Protein AF-A0A3D6BRX4-F1 (afdb_monomer)

InterPro domains:
  IPR013766 Thioredoxin domain [PF00085] (51-103)
  IPR036249 Thioredoxin-like superfamily [SSF52833] (21-105)

Nearest PDB structures (foldseek):
  2oe3-assembly1_A  TM=8.383E-01  e=3.505E-02  Saccharomyces cerev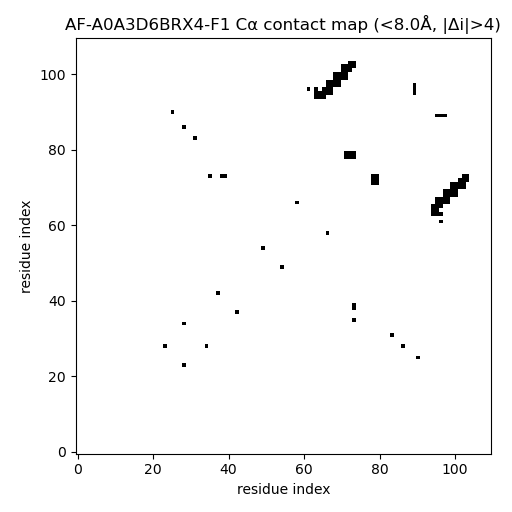isiae
  6lyw-assembly2_B  TM=7.611E-01  e=1.907E-02  Arabidopsis thaliana
  1vco-assembly1_A  TM=4.788E-01  e=9.628E+00  Thermus thermophilus
  4ze9-assembly1_A  TM=3.735E-01  e=6.415E+00  Agrobacterium fabrum str. C58
  5l3q-assembly2_D  TM=1.827E-01  e=9.628E+00  Homo sapiens

Foldseek 3Di:
DVVVVVVVVVVPPPPPDPPDPPPDDLVNCPDLVVVLVCLVPVPPDPPDDDDPVNVVVVVVPDPAPEEAEAEAESPDPVRSVCVVVVSVVCVVDVRYDYDYHYDDDPPVPD

pLDDT: mean 74.02, std 17.9, range [39.97, 94.75]

Sequence (110 aa):
MKKLCAILFLLLSTISSINGQNKYKLKDIISYNKLVYDMEHNSSSEIYSLTENDIFNLIKNSNKDYHLIYSFATWCRPCREFFPEVLQLIKMRKNVELYIILIEKDNSKQ

Secondary structure (DSSP, 8-state):
--SHHHHHHSSSTT-----------TTGGG-HHHHHHHHHH----------HHHHHHHHHT---SEEEEEEE-TT-HHHHHHHHHHHHHHHH-TTEEEEEEE----GGG-

Radius of gyration: 18.89 Å; Cα contacts (8 Å, |Δi|>4): 58; chains: 1; bounding box: 42×52×44 Å

Organism: NCBI:txid1137281

Structure (mmCIF, N/CA/C/O backbone):
data_AF-A0A3D6BRX4-F1
#
_entry.id   AF-A0A3D6BRX4-F1
#
loop_
_atom_site.group_PDB
_atom_site.id
_atom_site.type_symbol
_atom_site.label_atom_id
_atom_site.label_alt_id
_atom_site.label_comp_id
_atom_site.label_asym_id
_atom_site.label_entity_id
_atom_site.label_seq_id
_atom_site.pdbx_PDB_ins_code
_atom_site.Cartn_x
_atom_site.Cartn_y
_atom_site.Cartn_z
_atom_site.occupancy
_atom_site.B_iso_or_equiv
_atom_site.auth_seq_id
_atom_site.auth_comp_id
_atom_site.auth_asym_id
_atom_site.auth_atom_id
_atom_site.pdbx_PDB_model_num
ATOM 1 N N . MET A 1 1 ? -3.617 44.519 28.332 1.00 54.66 1 MET A N 1
ATOM 2 C CA . MET A 1 1 ? -2.839 44.184 27.114 1.00 54.66 1 MET A CA 1
ATOM 3 C C . MET A 1 1 ? -1.835 43.029 27.273 1.00 54.66 1 MET A C 1
ATOM 5 O O . MET A 1 1 ? -1.154 42.725 26.312 1.00 54.66 1 MET A O 1
ATOM 9 N N . LYS A 1 2 ? -1.742 42.334 28.424 1.00 49.66 2 LYS A N 1
ATOM 10 C CA . LYS A 1 2 ? -0.811 41.190 28.598 1.00 49.66 2 LYS A CA 1
ATOM 11 C C . LYS A 1 2 ? -1.463 39.801 28.469 1.00 49.66 2 LYS A C 1
ATOM 13 O O . LYS A 1 2 ? -0.760 38.816 28.312 1.00 49.66 2 LYS A O 1
ATOM 18 N N . LYS A 1 3 ? -2.802 39.719 28.487 1.00 51.16 3 LYS A N 1
ATOM 19 C CA . LYS A 1 3 ? -3.552 38.453 28.353 1.00 51.16 3 LYS A CA 1
ATOM 20 C C . LYS A 1 3 ? -3.894 38.076 26.901 1.00 51.16 3 LYS A C 1
ATOM 22 O O . LYS A 1 3 ? -4.193 36.921 26.642 1.00 51.16 3 LYS A O 1
ATOM 27 N N . LEU A 1 4 ? -3.805 39.024 25.961 1.00 49.44 4 LEU A N 1
ATOM 28 C CA . LEU A 1 4 ? -4.129 38.793 24.546 1.00 49.44 4 LEU A CA 1
ATOM 29 C C . LEU A 1 4 ? -2.983 38.089 23.791 1.00 49.44 4 LEU A C 1
ATOM 31 O O . LEU A 1 4 ? -3.237 37.267 22.921 1.00 49.44 4 LEU A O 1
ATOM 35 N N . CYS A 1 5 ? -1.726 38.327 24.187 1.00 53.84 5 CYS A N 1
ATOM 36 C CA . CYS A 1 5 ? -0.559 37.677 23.575 1.00 53.84 5 CYS A CA 1
ATOM 37 C C . CYS A 1 5 ? -0.399 36.202 23.982 1.00 53.84 5 CYS A C 1
ATOM 39 O O . CYS A 1 5 ? 0.116 35.410 23.201 1.00 53.84 5 CYS A O 1
ATOM 41 N N . ALA A 1 6 ? -0.874 35.812 25.171 1.00 52.56 6 ALA A N 1
ATOM 42 C CA . ALA A 1 6 ? -0.791 34.426 25.641 1.00 52.56 6 ALA A CA 1
ATOM 43 C C . ALA A 1 6 ? -1.746 33.484 24.883 1.00 52.56 6 ALA A C 1
ATOM 45 O O . ALA A 1 6 ? -1.451 32.305 24.721 1.00 52.56 6 ALA A O 1
ATOM 46 N N . ILE A 1 7 ? -2.863 34.013 24.374 1.00 54.88 7 ILE A N 1
ATOM 47 C CA . ILE A 1 7 ? -3.834 33.248 23.579 1.00 54.88 7 ILE A CA 1
ATOM 48 C C . ILE A 1 7 ? -3.332 33.065 22.137 1.00 54.88 7 ILE A C 1
ATOM 50 O O . ILE A 1 7 ? -3.568 32.024 21.533 1.00 54.88 7 ILE A O 1
ATOM 54 N N . LEU A 1 8 ? -2.563 34.025 21.610 1.00 52.84 8 LEU A N 1
ATOM 55 C CA . LEU A 1 8 ? -1.993 33.939 20.262 1.00 52.84 8 LEU A CA 1
ATOM 56 C C . LEU A 1 8 ? -0.878 32.880 20.156 1.00 52.84 8 LEU A C 1
ATOM 58 O O . LEU A 1 8 ? -0.717 32.263 19.110 1.00 52.84 8 LEU A O 1
ATOM 62 N N . PHE A 1 9 ? -0.154 32.615 21.249 1.00 52.69 9 PHE A N 1
ATOM 63 C CA . PHE A 1 9 ? 0.906 31.598 21.287 1.00 52.69 9 PHE A CA 1
ATOM 64 C C . PHE A 1 9 ? 0.376 30.155 21.392 1.00 52.69 9 PHE A C 1
ATOM 66 O O . PHE A 1 9 ? 1.056 29.224 20.973 1.00 52.69 9 PHE A O 1
ATOM 73 N N . LEU A 1 10 ? -0.847 29.960 21.900 1.00 53.00 10 LEU A N 1
ATOM 74 C CA . LEU A 1 10 ? -1.480 28.637 22.022 1.00 53.00 10 LEU A CA 1
ATOM 75 C C . LEU A 1 10 ? -2.101 28.124 20.712 1.00 53.00 10 LEU A C 1
ATOM 77 O O . LEU A 1 10 ? -2.413 26.942 20.614 1.00 53.00 10 LEU A O 1
ATOM 81 N N . LEU A 1 11 ? -2.267 28.984 19.702 1.00 54.31 11 LEU A N 1
ATOM 82 C CA . LEU A 1 11 ? -2.853 28.603 18.411 1.00 54.31 11 LEU A CA 1
ATOM 83 C C . LEU A 1 11 ? -1.820 28.132 17.374 1.00 54.31 11 LEU A C 1
ATOM 85 O O . LEU A 1 11 ? -2.213 27.540 16.374 1.00 54.31 11 LEU A O 1
ATOM 89 N N . LEU A 1 12 ? -0.516 28.341 17.600 1.00 53.44 12 LEU A N 1
ATOM 90 C CA . LEU A 1 12 ? 0.533 27.963 16.638 1.00 53.44 12 LEU A CA 1
ATOM 91 C C . LEU A 1 12 ? 1.164 26.577 16.865 1.00 53.44 12 LEU A C 1
ATOM 93 O O . LEU A 1 12 ? 1.960 26.144 16.038 1.00 53.44 12 LEU A O 1
ATOM 97 N N . SER A 1 13 ? 0.816 25.845 17.927 1.00 51.00 13 SER A N 1
ATOM 98 C CA . SER A 1 13 ? 1.443 2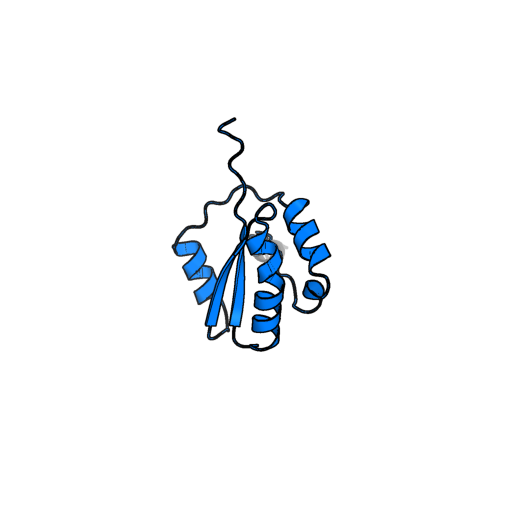4.545 18.234 1.00 51.00 13 SER A CA 1
ATOM 99 C C . SER A 1 13 ? 0.758 23.320 17.612 1.00 51.00 13 SER A C 1
ATOM 101 O O . SER A 1 13 ? 1.176 22.199 17.885 1.00 51.00 13 SER A O 1
ATOM 103 N N . THR A 1 14 ? -0.267 23.489 16.767 1.00 52.75 14 THR A N 1
ATOM 104 C CA . THR A 1 14 ? -0.990 22.351 16.154 1.00 52.75 14 THR A CA 1
ATOM 105 C C . THR A 1 14 ? -0.683 22.106 14.677 1.00 52.75 14 THR A C 1
ATOM 107 O O . THR A 1 14 ? -1.275 21.213 14.081 1.00 52.75 14 THR A O 1
ATOM 110 N N . ILE A 1 15 ? 0.276 22.817 14.077 1.00 60.47 15 ILE A N 1
ATOM 111 C CA . ILE A 1 15 ? 0.696 22.554 12.690 1.00 60.47 15 ILE A CA 1
ATOM 112 C C . ILE A 1 15 ? 2.112 21.979 12.681 1.00 60.47 15 ILE A C 1
ATOM 114 O O . ILE A 1 15 ? 3.038 22.540 12.109 1.00 60.47 15 ILE A O 1
ATOM 118 N N . SER A 1 16 ? 2.268 20.828 13.325 1.00 55.03 16 SER A N 1
ATOM 119 C CA . SER A 1 16 ? 3.417 19.951 13.114 1.00 55.03 16 SER A CA 1
ATOM 120 C C . SER A 1 16 ? 2.876 18.566 12.813 1.00 55.03 16 SER A C 1
ATOM 122 O O . SER A 1 16 ? 2.540 17.830 13.731 1.00 55.03 16 SER A O 1
ATOM 124 N N . SER A 1 17 ? 2.693 18.303 11.516 1.00 51.50 17 SER A N 1
ATOM 125 C CA . SER A 1 17 ? 2.820 17.010 10.828 1.00 51.50 17 SER A CA 1
ATOM 126 C C . SER A 1 17 ? 2.068 17.087 9.500 1.00 51.50 17 SER A C 1
ATOM 128 O O . SER A 1 17 ? 0.935 16.630 9.373 1.00 51.50 17 SER A O 1
ATOM 130 N N . ILE A 1 18 ? 2.720 17.643 8.481 1.00 56.31 18 ILE A N 1
ATOM 131 C CA . ILE A 1 18 ? 2.463 17.215 7.105 1.00 56.31 18 ILE A CA 1
ATOM 132 C C . ILE A 1 18 ? 3.684 16.391 6.708 1.00 56.31 18 ILE A C 1
ATOM 134 O O . ILE A 1 18 ? 4.549 16.858 5.978 1.00 56.31 18 ILE A O 1
ATOM 138 N N . ASN A 1 19 ? 3.768 15.161 7.217 1.00 51.59 19 ASN A N 1
ATOM 139 C CA . ASN A 1 19 ? 4.483 14.136 6.466 1.00 51.59 19 ASN A CA 1
ATOM 140 C C . ASN A 1 19 ? 3.511 13.718 5.373 1.00 51.59 19 ASN A C 1
ATOM 142 O O . ASN A 1 19 ? 2.541 12.999 5.619 1.00 51.59 19 ASN A O 1
ATOM 146 N N . GLY A 1 20 ? 3.701 14.310 4.196 1.00 42.31 20 GLY A N 1
ATOM 147 C CA . GLY A 1 20 ? 2.867 14.084 3.030 1.00 42.31 20 GLY A CA 1
ATOM 148 C C . GLY A 1 20 ? 3.012 12.649 2.545 1.00 42.31 20 GLY A C 1
ATOM 149 O O . GLY A 1 20 ? 3.790 12.376 1.643 1.00 42.31 20 GLY A O 1
ATOM 150 N N . GLN A 1 21 ? 2.224 11.732 3.099 1.00 47.34 21 GLN A N 1
ATOM 151 C CA . GLN A 1 21 ? 1.750 10.621 2.291 1.00 47.34 21 GLN A CA 1
ATOM 152 C C . GLN A 1 21 ? 0.641 11.175 1.402 1.00 47.34 21 GLN A C 1
ATOM 154 O O . GLN A 1 21 ? -0.378 11.674 1.890 1.00 47.34 21 GLN A O 1
ATOM 159 N N . ASN A 1 22 ? 0.848 11.124 0.088 1.00 51.97 22 ASN A N 1
ATOM 160 C CA . ASN A 1 22 ? -0.184 11.490 -0.870 1.00 51.97 22 ASN A CA 1
ATOM 161 C C . ASN A 1 22 ? -1.362 10.516 -0.708 1.00 51.97 22 ASN A C 1
ATOM 163 O O . ASN A 1 22 ? -1.316 9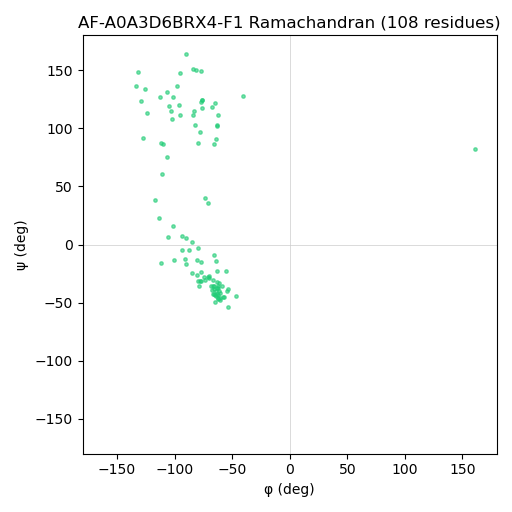.370 -1.151 1.00 51.97 22 ASN A O 1
ATOM 167 N N . LYS A 1 23 ? -2.431 10.956 -0.036 1.00 44.84 23 LYS A N 1
ATOM 168 C CA . LYS A 1 23 ? -3.669 10.181 0.097 1.00 44.84 23 LYS A CA 1
ATOM 169 C C . LYS A 1 23 ? -4.481 10.326 -1.187 1.00 44.84 23 LYS A C 1
ATOM 171 O O . LYS A 1 23 ? -5.331 11.209 -1.294 1.00 44.84 23 LYS A O 1
ATOM 176 N N . TYR A 1 24 ? -4.215 9.470 -2.168 1.00 54.00 24 TYR A N 1
ATOM 177 C CA . TYR A 1 24 ? -4.975 9.449 -3.418 1.00 54.00 24 TYR A CA 1
ATOM 178 C C . TYR A 1 24 ? -6.429 9.047 -3.139 1.00 54.00 24 TYR A C 1
ATOM 180 O O . TYR A 1 24 ? -6.702 7.974 -2.592 1.00 54.00 24 TYR A O 1
ATOM 188 N N . LYS A 1 25 ? -7.396 9.901 -3.498 1.00 46.62 25 LYS A N 1
ATOM 189 C CA . LYS A 1 25 ? -8.813 9.528 -3.415 1.00 46.62 25 LYS A CA 1
ATOM 190 C C . LYS A 1 25 ? -9.142 8.612 -4.589 1.00 46.62 25 LYS A C 1
ATOM 192 O O . LYS A 1 25 ? -8.614 8.754 -5.681 1.00 46.62 25 LYS A O 1
ATOM 197 N N . LEU A 1 26 ? -10.095 7.703 -4.399 1.00 48.12 26 LEU A N 1
ATOM 198 C CA . LEU A 1 26 ? -10.500 6.712 -5.408 1.00 48.12 26 LEU A CA 1
ATOM 199 C C . LEU A 1 26 ? -10.916 7.308 -6.774 1.00 48.12 26 LEU A C 1
ATOM 201 O O . LEU A 1 26 ? -10.871 6.614 -7.786 1.00 48.12 26 LEU A O 1
ATOM 205 N N . LYS A 1 27 ? -11.324 8.585 -6.805 1.00 45.09 27 LYS A N 1
ATOM 206 C CA . LYS A 1 27 ? -11.602 9.338 -8.041 1.00 45.09 27 LYS A CA 1
ATOM 207 C C . LYS A 1 27 ? -10.329 9.668 -8.838 1.00 45.09 27 LYS A C 1
ATOM 209 O O . LYS A 1 27 ? -10.403 9.748 -10.057 1.00 45.09 27 LYS A O 1
ATOM 214 N N . ASP A 1 28 ? -9.180 9.779 -8.179 1.00 51.81 28 ASP A N 1
ATOM 215 C CA . ASP A 1 28 ? -7.874 10.039 -8.798 1.00 51.81 28 ASP A CA 1
ATOM 216 C C . ASP A 1 28 ? -7.260 8.753 -9.394 1.00 51.81 28 ASP A C 1
ATOM 218 O O . ASP A 1 28 ? -6.557 8.802 -10.399 1.00 51.81 28 ASP A O 1
ATOM 222 N N . ILE A 1 29 ? -7.628 7.580 -8.852 1.00 53.44 29 ILE A N 1
ATOM 223 C CA . ILE A 1 29 ? -7.237 6.227 -9.315 1.00 53.44 29 ILE A CA 1
ATOM 224 C C . ILE A 1 29 ? -7.806 5.890 -10.714 1.00 53.44 29 ILE A C 1
ATOM 226 O O . ILE A 1 29 ? -7.455 4.877 -11.318 1.00 53.44 29 ILE A O 1
ATOM 230 N N . ILE A 1 30 ? -8.696 6.720 -11.271 1.00 58.28 30 ILE A N 1
ATOM 231 C CA . ILE A 1 30 ? -9.293 6.479 -12.596 1.00 58.28 30 ILE A CA 1
ATOM 232 C C . ILE A 1 30 ? -8.227 6.499 -13.712 1.00 58.28 30 ILE A C 1
ATOM 234 O O . ILE A 1 30 ? -8.415 5.833 -14.726 1.00 58.28 30 ILE A O 1
ATOM 238 N N . SER A 1 31 ? -7.073 7.146 -13.504 1.00 72.94 31 SER A N 1
ATOM 239 C CA . SER A 1 31 ? -5.933 7.061 -14.425 1.00 72.94 31 SER A CA 1
ATOM 240 C C . SER A 1 31 ? -4.781 6.269 -13.802 1.00 72.94 31 SER A C 1
ATOM 242 O O . SER A 1 31 ? -3.873 6.840 -13.202 1.00 72.94 31 SER A O 1
ATOM 244 N N . TYR A 1 32 ? -4.814 4.940 -13.959 1.00 81.38 32 TYR A N 1
ATOM 245 C CA . TYR A 1 32 ? -3.715 4.035 -13.582 1.00 81.38 32 TYR A CA 1
ATOM 246 C C . TYR A 1 32 ? -2.355 4.551 -14.085 1.00 81.38 32 TYR A C 1
ATOM 248 O O . TYR A 1 32 ? -1.402 4.623 -13.317 1.00 81.38 32 TYR A O 1
ATOM 256 N N . ASN A 1 33 ? -2.297 5.008 -15.340 1.00 83.94 33 ASN A N 1
ATOM 257 C CA . ASN A 1 33 ? -1.078 5.553 -15.939 1.00 83.94 33 ASN A CA 1
ATOM 258 C C . ASN A 1 33 ? -0.576 6.809 -15.217 1.00 83.94 33 ASN A C 1
ATOM 260 O O . ASN A 1 33 ? 0.628 6.960 -15.051 1.00 83.94 33 ASN A O 1
ATOM 264 N N . LYS A 1 34 ? -1.476 7.690 -14.757 1.00 83.44 34 LYS A N 1
ATOM 265 C CA . LYS A 1 34 ? -1.089 8.865 -13.968 1.00 83.44 34 LYS A CA 1
ATOM 266 C C . LYS A 1 34 ? -0.515 8.453 -12.616 1.00 83.44 34 LYS A C 1
ATOM 268 O O . LYS A 1 34 ? 0.494 9.000 -12.205 1.00 83.44 34 LYS A O 1
ATOM 273 N N . LEU A 1 35 ? -1.126 7.472 -11.951 1.00 81.56 35 LEU A N 1
ATOM 274 C CA . LEU A 1 35 ? -0.626 6.980 -10.669 1.00 81.56 35 LEU A CA 1
ATOM 275 C C . LEU A 1 35 ? 0.774 6.365 -10.817 1.00 81.56 35 LEU A C 1
ATOM 277 O O . LEU A 1 35 ? 1.652 6.662 -10.018 1.00 81.56 35 LEU A O 1
ATOM 281 N N . VAL A 1 36 ? 1.004 5.566 -11.865 1.00 83.88 36 VAL A N 1
ATOM 282 C CA . VAL A 1 36 ? 2.341 5.031 -12.182 1.00 83.88 36 VAL A CA 1
ATOM 283 C C . VAL A 1 36 ? 3.329 6.152 -12.497 1.00 83.88 36 VAL A C 1
ATOM 285 O O . VAL A 1 36 ? 4.412 6.169 -11.924 1.00 83.88 36 VAL A O 1
ATOM 288 N N . TYR A 1 37 ? 2.936 7.118 -13.327 1.00 84.50 37 TYR A N 1
ATOM 289 C CA . TYR A 1 37 ? 3.758 8.281 -13.651 1.00 84.50 37 TYR A CA 1
ATOM 290 C C . TYR A 1 37 ? 4.151 9.085 -12.401 1.00 84.50 37 TYR A C 1
ATOM 292 O O . TYR A 1 37 ? 5.320 9.430 -12.239 1.00 84.50 37 TYR A O 1
ATOM 300 N N . ASP A 1 38 ? 3.200 9.336 -11.496 1.00 82.19 38 ASP A N 1
ATOM 301 C CA . ASP A 1 38 ? 3.430 10.048 -10.237 1.00 82.19 38 ASP A CA 1
ATOM 302 C C . ASP A 1 38 ? 4.390 9.261 -9.325 1.00 82.19 38 ASP A C 1
ATOM 304 O O . ASP A 1 38 ? 5.279 9.856 -8.724 1.00 82.19 38 ASP A O 1
ATOM 308 N N . MET A 1 39 ? 4.265 7.930 -9.250 1.00 81.12 39 MET A N 1
ATOM 309 C CA . MET A 1 39 ? 5.200 7.080 -8.494 1.00 81.12 39 MET A CA 1
ATOM 310 C C . MET A 1 39 ? 6.608 7.055 -9.108 1.00 81.12 39 MET A C 1
ATOM 312 O O . MET A 1 39 ? 7.580 6.896 -8.379 1.00 81.12 39 MET A O 1
ATOM 316 N N . GLU A 1 40 ? 6.729 7.204 -10.430 1.00 80.50 40 GLU A N 1
ATOM 317 C CA . GLU A 1 40 ? 8.016 7.248 -11.140 1.00 80.50 40 GLU A CA 1
ATOM 318 C C . GLU A 1 40 ? 8.724 8.605 -11.032 1.00 80.50 40 GLU A C 1
ATOM 320 O O . GLU A 1 40 ? 9.950 8.642 -10.977 1.00 80.50 40 GLU A O 1
ATOM 325 N N . HIS A 1 41 ? 7.974 9.711 -11.028 1.00 77.44 41 HIS A N 1
ATOM 326 C CA . HIS A 1 41 ? 8.532 11.065 -11.170 1.00 77.44 41 HIS A CA 1
ATOM 327 C C . HIS A 1 41 ? 8.427 11.924 -9.908 1.00 77.44 41 HIS A C 1
ATOM 329 O O . HIS A 1 41 ? 9.088 12.955 -9.817 1.00 77.44 41 HIS A O 1
ATOM 335 N N . ASN A 1 42 ? 7.595 11.530 -8.945 1.00 67.62 42 ASN A N 1
ATOM 336 C CA . ASN A 1 42 ? 7.350 12.272 -7.710 1.00 67.62 42 ASN A CA 1
ATOM 337 C C . ASN A 1 42 ? 7.862 11.510 -6.476 1.00 67.62 42 ASN A C 1
ATOM 339 O O . ASN A 1 42 ? 7.425 11.766 -5.355 1.00 67.62 42 ASN A O 1
ATOM 343 N N . SER A 1 43 ? 8.819 10.595 -6.675 1.00 59.88 43 SER A N 1
ATOM 344 C CA . SER A 1 43 ? 9.544 9.879 -5.620 1.00 59.88 43 SER A CA 1
ATOM 345 C C . SER A 1 43 ? 10.560 10.780 -4.904 1.00 59.88 43 SER A C 1
ATOM 347 O O . SER A 1 43 ? 11.652 10.346 -4.543 1.00 59.88 43 SER A O 1
ATOM 349 N N . SER A 1 44 ? 10.218 12.046 -4.636 1.00 52.94 44 SER A N 1
ATOM 350 C CA . SER A 1 44 ? 10.953 12.882 -3.677 1.00 52.94 44 SER A CA 1
ATOM 351 C C . SER A 1 44 ? 10.701 12.413 -2.235 1.00 52.94 44 SER A C 1
ATOM 353 O O . SER A 1 44 ? 10.545 13.221 -1.320 1.00 52.94 44 SER A O 1
ATOM 355 N N . SER A 1 45 ? 10.568 11.106 -2.035 1.00 48.66 45 SER A N 1
ATOM 356 C CA . SER A 1 45 ? 10.540 10.469 -0.738 1.00 48.66 45 SER A CA 1
ATOM 357 C C . SER A 1 45 ? 11.984 10.270 -0.324 1.00 48.66 45 SER A C 1
ATOM 359 O O . SER A 1 45 ? 12.696 9.455 -0.905 1.00 48.66 45 SER A O 1
ATOM 361 N N . GLU A 1 46 ? 12.416 10.999 0.703 1.00 45.56 46 GLU A N 1
ATOM 362 C CA . GLU A 1 46 ? 13.449 10.476 1.592 1.00 45.56 46 GLU A CA 1
ATOM 363 C C . GLU A 1 46 ? 13.138 8.988 1.827 1.00 45.56 46 GLU A C 1
ATOM 365 O O . GLU A 1 46 ? 11.988 8.635 2.104 1.00 45.56 46 GLU A O 1
ATOM 370 N N . ILE A 1 47 ? 14.119 8.106 1.612 1.00 46.38 47 ILE A N 1
ATOM 371 C CA . ILE A 1 47 ? 13.947 6.663 1.803 1.00 46.38 47 ILE A CA 1
ATOM 372 C C . ILE A 1 47 ? 13.661 6.439 3.292 1.00 46.38 47 ILE A C 1
ATOM 374 O O . ILE A 1 47 ? 14.573 6.296 4.105 1.00 46.38 47 ILE A O 1
ATOM 378 N N . TYR A 1 48 ? 12.387 6.453 3.673 1.00 56.00 48 TYR A N 1
ATOM 379 C CA . TYR A 1 48 ? 11.968 6.107 5.018 1.00 56.00 48 TYR A CA 1
ATOM 380 C C . TYR A 1 48 ? 11.868 4.589 5.092 1.00 56.00 48 TYR A C 1
ATOM 382 O O . TYR A 1 48 ? 11.047 3.965 4.419 1.00 56.00 48 TYR A O 1
ATOM 390 N N . SER A 1 49 ? 12.721 3.989 5.919 1.00 64.31 49 SER A N 1
ATOM 391 C CA . SER A 1 49 ? 12.572 2.588 6.301 1.00 64.31 49 SER A CA 1
ATOM 392 C C . SER A 1 49 ? 11.244 2.433 7.042 1.00 64.31 49 SER A C 1
ATOM 394 O O . SER A 1 49 ? 11.087 2.973 8.136 1.00 64.31 49 SER A O 1
ATOM 396 N N . LEU A 1 50 ? 10.280 1.737 6.437 1.00 76.94 50 LEU A N 1
ATOM 397 C CA . LEU A 1 50 ? 9.023 1.400 7.101 1.00 76.94 50 LEU A CA 1
ATOM 398 C C . LEU A 1 50 ? 9.308 0.403 8.224 1.00 76.94 50 LEU A C 1
ATOM 400 O O . LEU A 1 50 ? 9.776 -0.710 7.977 1.00 76.94 50 LEU A O 1
ATOM 404 N N . THR A 1 51 ? 9.011 0.795 9.459 1.00 84.06 51 THR A N 1
ATOM 405 C CA . THR A 1 51 ? 9.101 -0.088 10.621 1.00 84.06 51 THR A CA 1
AT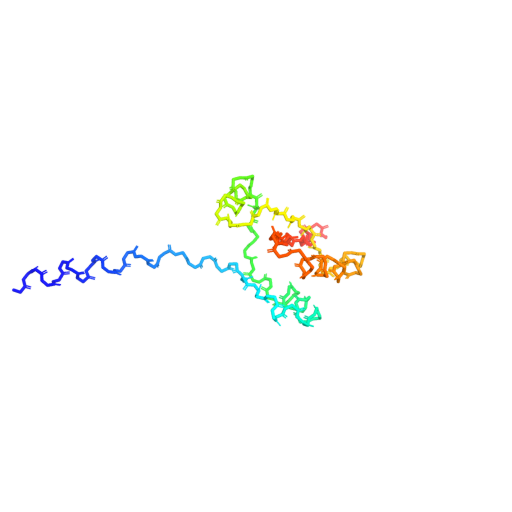OM 406 C C . THR A 1 51 ? 7.780 -0.814 10.865 1.00 84.06 51 THR A C 1
ATOM 408 O O . THR A 1 51 ? 6.714 -0.414 10.392 1.00 84.06 51 THR A O 1
ATOM 411 N N . GLU A 1 52 ? 7.834 -1.877 11.665 1.00 86.00 52 GLU A N 1
ATOM 412 C CA . GLU A 1 52 ? 6.645 -2.585 12.147 1.00 86.00 52 GLU A CA 1
ATOM 413 C C . GLU A 1 52 ? 5.657 -1.631 12.849 1.00 86.00 52 GLU A C 1
ATOM 415 O O . GLU A 1 52 ? 4.451 -1.685 12.606 1.00 86.00 52 GLU A O 1
ATOM 420 N N . ASN A 1 53 ? 6.168 -0.684 13.643 1.00 87.62 53 ASN A N 1
ATOM 421 C CA . ASN A 1 53 ? 5.346 0.310 14.332 1.00 87.62 53 ASN A CA 1
ATOM 422 C C . ASN A 1 53 ? 4.639 1.265 13.366 1.00 87.62 53 ASN A C 1
ATOM 424 O O . ASN A 1 53 ? 3.502 1.654 13.628 1.00 87.62 53 ASN A O 1
ATOM 428 N N . ASP A 1 54 ? 5.274 1.630 12.251 1.00 86.50 54 ASP A N 1
ATOM 429 C CA . ASP A 1 54 ? 4.644 2.483 11.240 1.00 86.50 54 ASP A CA 1
ATOM 430 C C . ASP A 1 54 ? 3.442 1.775 10.618 1.00 86.50 54 ASP A C 1
ATOM 432 O O . ASP A 1 54 ? 2.357 2.350 10.528 1.00 86.50 54 ASP A O 1
ATOM 436 N N . ILE A 1 55 ? 3.603 0.492 10.282 1.00 85.81 55 ILE A N 1
ATOM 437 C CA . ILE A 1 55 ? 2.519 -0.343 9.756 1.00 85.81 55 ILE A CA 1
ATOM 438 C C . ILE A 1 55 ? 1.394 -0.476 10.790 1.00 85.81 55 ILE A C 1
ATOM 440 O O . ILE A 1 55 ? 0.225 -0.262 10.460 1.00 85.81 55 ILE A O 1
ATOM 444 N N . PHE A 1 56 ? 1.724 -0.763 12.051 1.00 90.38 56 PHE A N 1
ATOM 445 C CA . PHE A 1 56 ? 0.717 -0.851 13.110 1.00 90.38 56 PHE A CA 1
ATOM 446 C C . PHE A 1 56 ? -0.035 0.459 13.321 1.00 90.38 56 PHE A C 1
ATOM 448 O O . PHE A 1 56 ? -1.254 0.443 13.486 1.00 90.38 56 PHE A O 1
ATOM 455 N N . ASN A 1 57 ? 0.661 1.593 13.294 1.00 90.19 57 ASN A N 1
ATOM 456 C CA . ASN A 1 57 ? 0.039 2.902 13.449 1.00 90.19 57 ASN A CA 1
ATOM 457 C C . ASN A 1 57 ? -0.888 3.230 12.271 1.00 90.19 57 ASN A C 1
ATOM 459 O O . ASN A 1 57 ? -1.967 3.782 12.490 1.00 90.19 57 AS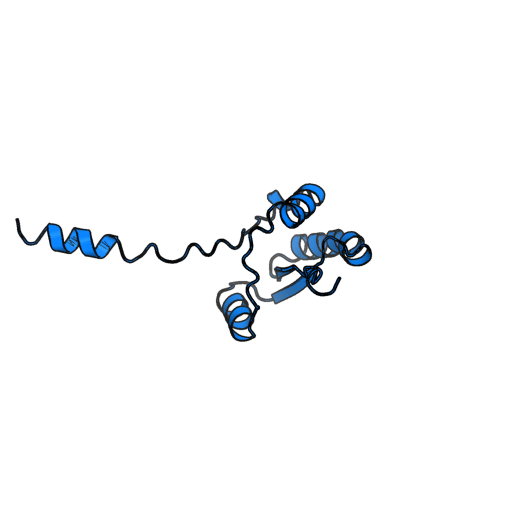N A O 1
ATOM 463 N N . LEU A 1 58 ? -0.513 2.864 11.040 1.00 86.12 58 LEU A N 1
ATOM 464 C CA . LEU A 1 58 ? -1.370 3.025 9.861 1.00 86.12 58 LEU A CA 1
ATOM 465 C C . LEU A 1 58 ? -2.675 2.235 10.005 1.00 86.12 58 LEU A C 1
ATOM 467 O O . LEU A 1 58 ? -3.754 2.794 9.808 1.00 86.12 58 LEU A O 1
ATOM 471 N N . ILE A 1 59 ? -2.572 0.970 10.413 1.00 90.25 59 ILE A N 1
ATOM 472 C CA . ILE A 1 59 ? -3.720 0.080 10.616 1.00 90.25 59 ILE A CA 1
ATOM 473 C C . ILE A 1 59 ? -4.606 0.591 11.759 1.00 90.25 59 ILE A C 1
ATOM 475 O O . ILE A 1 59 ? -5.810 0.758 11.586 1.00 90.25 59 ILE A O 1
ATOM 479 N N . LYS A 1 60 ? -4.015 0.915 12.915 1.00 93.00 60 LYS A N 1
ATOM 480 C CA . LYS A 1 60 ? -4.744 1.359 14.114 1.00 93.00 60 LYS A CA 1
ATOM 481 C C . LYS A 1 60 ? -5.539 2.650 13.898 1.00 93.00 60 LYS A C 1
ATOM 483 O O . LYS A 1 60 ? -6.584 2.827 14.516 1.00 93.00 60 LYS A O 1
ATOM 488 N N . ASN A 1 61 ? -5.038 3.556 13.061 1.00 89.94 61 ASN A N 1
ATOM 489 C CA . ASN A 1 61 ? -5.676 4.850 12.799 1.00 89.94 61 ASN A CA 1
ATOM 490 C C . ASN A 1 61 ? -6.720 4.801 11.674 1.00 89.94 61 ASN A C 1
ATOM 492 O O . ASN A 1 61 ? -7.376 5.807 11.393 1.00 89.94 61 ASN A O 1
ATOM 496 N N . SER A 1 62 ? -6.869 3.658 11.011 1.00 90.06 62 SER A N 1
ATOM 497 C CA . SER A 1 62 ? -7.869 3.469 9.976 1.00 90.06 62 SER A CA 1
ATOM 498 C C . SER A 1 62 ? -9.227 3.091 10.567 1.00 90.06 62 SER A C 1
ATOM 500 O O . SER A 1 62 ? -9.330 2.460 11.613 1.00 90.06 62 SER A O 1
ATOM 502 N N . ASN A 1 63 ? -10.296 3.469 9.867 1.00 93.94 63 ASN A N 1
ATOM 503 C CA . ASN A 1 63 ? -11.667 3.072 10.184 1.00 93.94 63 ASN A CA 1
ATOM 504 C C . ASN A 1 63 ? -12.177 1.933 9.284 1.00 93.94 63 ASN A C 1
ATOM 506 O O . ASN A 1 63 ? -13.390 1.755 9.148 1.00 93.94 63 ASN A O 1
ATOM 510 N N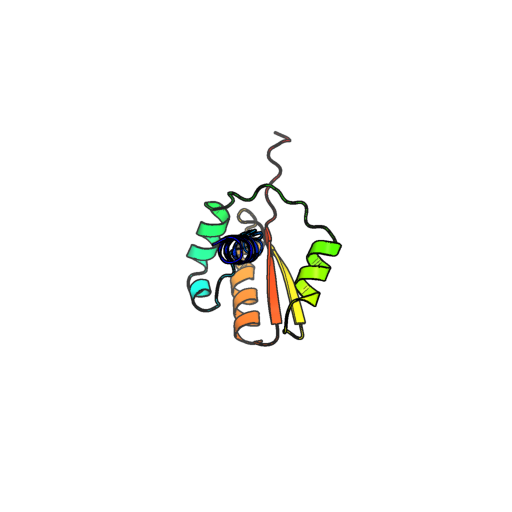 . LYS A 1 64 ? -11.273 1.241 8.585 1.00 92.75 64 LYS A N 1
ATOM 511 C CA . LYS A 1 64 ? -11.589 0.107 7.713 1.00 92.75 64 LYS A CA 1
ATOM 512 C C . LYS A 1 64 ? -11.406 -1.208 8.456 1.00 92.75 64 LYS A C 1
ATOM 514 O O . LYS A 1 64 ? -10.536 -1.320 9.305 1.00 92.75 64 LYS A O 1
ATOM 519 N N . ASP A 1 65 ? -12.224 -2.193 8.098 1.00 94.38 65 ASP A N 1
ATOM 520 C CA . ASP A 1 65 ? -12.187 -3.524 8.714 1.00 94.38 65 ASP A CA 1
ATOM 521 C C . ASP A 1 65 ? -10.969 -4.330 8.246 1.00 94.38 65 ASP A C 1
ATOM 523 O O . ASP A 1 65 ? -10.469 -5.199 8.957 1.00 94.38 65 ASP A O 1
ATOM 527 N N . TYR A 1 66 ? -10.522 -4.067 7.016 1.00 94.75 66 TYR A N 1
ATOM 528 C CA . TYR A 1 66 ? -9.448 -4.799 6.364 1.00 94.75 66 TYR A CA 1
ATOM 529 C C . TYR A 1 66 ? -8.421 -3.848 5.755 1.00 94.75 66 TYR A C 1
ATOM 531 O O . TYR A 1 66 ? -8.748 -2.772 5.249 1.00 94.75 66 TYR A O 1
ATOM 539 N N . HIS A 1 67 ? -7.174 -4.307 5.730 1.00 91.19 67 HIS A N 1
ATOM 540 C CA . HIS A 1 67 ? -6.032 -3.564 5.214 1.00 91.19 67 HIS A CA 1
ATOM 541 C C . HIS A 1 67 ? -5.279 -4.443 4.222 1.00 91.19 67 HIS A C 1
ATOM 543 O O . HIS A 1 67 ? -4.866 -5.551 4.561 1.00 91.19 67 HIS A O 1
ATOM 549 N N . LEU A 1 68 ? -5.109 -3.957 2.996 1.00 91.50 68 LEU A N 1
ATOM 550 C CA . LEU A 1 68 ? -4.289 -4.597 1.978 1.00 91.50 68 LEU A CA 1
ATOM 551 C C . LEU A 1 68 ? -2.971 -3.839 1.871 1.00 91.50 68 LEU A C 1
ATOM 553 O O . LEU A 1 68 ? -2.948 -2.682 1.461 1.00 91.50 68 LEU A O 1
ATOM 557 N N . ILE A 1 69 ? -1.879 -4.505 2.224 1.00 89.56 69 ILE A N 1
ATOM 558 C CA . ILE A 1 69 ? -0.525 -3.993 2.028 1.00 89.56 69 ILE A CA 1
ATOM 559 C C . ILE A 1 69 ? -0.002 -4.584 0.720 1.00 89.56 69 ILE A C 1
ATOM 561 O O . ILE A 1 69 ? 0.062 -5.804 0.574 1.00 89.56 69 ILE A O 1
ATOM 565 N N . TYR A 1 70 ? 0.335 -3.728 -0.242 1.00 89.19 70 TYR A N 1
ATOM 566 C CA . TYR A 1 70 ? 0.747 -4.131 -1.581 1.00 89.19 70 TYR A CA 1
ATOM 567 C C . TYR A 1 70 ? 2.120 -3.564 -1.929 1.00 89.19 70 TYR A C 1
ATOM 569 O O . TYR A 1 70 ? 2.290 -2.357 -2.097 1.00 89.19 70 TYR A O 1
ATOM 577 N N . SER A 1 71 ? 3.100 -4.448 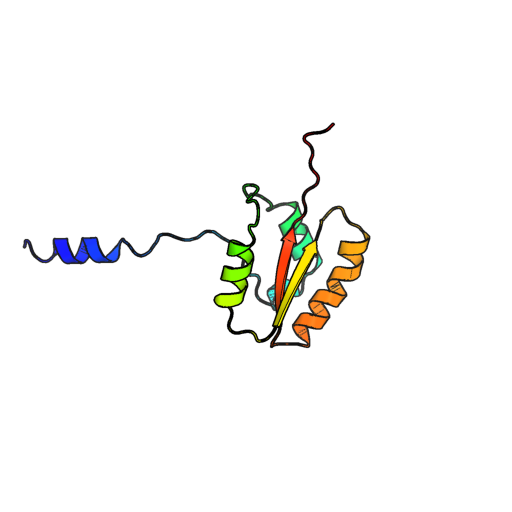-2.059 1.00 88.94 71 SER A N 1
ATOM 578 C CA . SER A 1 71 ? 4.442 -4.088 -2.506 1.00 88.94 71 SER A CA 1
ATOM 579 C C . SER A 1 71 ? 4.458 -3.853 -4.016 1.00 88.94 71 SER A C 1
ATOM 581 O O . SER A 1 71 ? 4.081 -4.733 -4.790 1.00 88.94 71 SER A O 1
ATOM 583 N N . PHE A 1 72 ? 4.914 -2.679 -4.445 1.00 88.75 72 PHE A N 1
ATOM 584 C CA . PHE A 1 72 ? 4.919 -2.266 -5.843 1.00 88.75 72 PHE A CA 1
ATOM 585 C C . PHE A 1 72 ? 6.264 -1.666 -6.239 1.00 88.75 72 PHE A C 1
ATOM 587 O O . PHE A 1 72 ? 6.816 -0.830 -5.536 1.00 88.75 72 PHE A O 1
ATOM 594 N N . ALA A 1 73 ? 6.763 -2.047 -7.410 1.00 89.19 73 ALA A N 1
ATOM 595 C CA . ALA A 1 73 ? 7.919 -1.414 -8.025 1.00 89.19 73 ALA A CA 1
ATOM 596 C C . ALA A 1 73 ? 7.563 -0.972 -9.442 1.00 89.19 73 ALA A C 1
ATOM 598 O O . ALA A 1 73 ? 7.009 -1.750 -10.222 1.00 89.19 73 ALA A O 1
ATOM 599 N N . THR A 1 74 ? 7.932 0.254 -9.802 1.00 86.12 74 THR A N 1
ATOM 600 C CA . THR A 1 74 ? 7.655 0.839 -11.124 1.00 86.12 74 THR A CA 1
ATOM 601 C C . THR A 1 74 ? 8.342 0.057 -12.250 1.00 86.12 74 THR A C 1
ATOM 603 O O . THR A 1 74 ? 7.756 -0.193 -13.305 1.00 86.12 74 THR A O 1
ATOM 606 N N . TRP A 1 75 ? 9.544 -0.464 -11.996 1.00 87.44 75 TRP A N 1
ATOM 607 C CA . TRP A 1 75 ? 10.302 -1.315 -12.920 1.00 87.44 75 TRP A CA 1
ATOM 608 C C . TRP A 1 75 ? 9.798 -2.770 -12.990 1.00 87.44 75 TRP A C 1
ATOM 610 O O . TRP A 1 75 ? 10.137 -3.494 -13.929 1.00 87.44 75 TRP A O 1
ATOM 620 N N . CYS A 1 76 ? 8.970 -3.219 -12.042 1.00 90.12 76 CYS A N 1
ATOM 621 C CA . CYS A 1 76 ? 8.471 -4.592 -11.995 1.00 90.12 76 CYS A CA 1
ATOM 622 C C . CYS A 1 76 ? 7.275 -4.773 -12.938 1.00 90.12 76 CYS A C 1
ATOM 624 O O . CYS A 1 76 ? 6.137 -4.421 -12.622 1.00 90.12 76 CYS A O 1
ATOM 626 N N . ARG A 1 77 ? 7.520 -5.386 -14.101 1.00 91.19 77 ARG A N 1
ATOM 627 C CA . ARG A 1 77 ? 6.477 -5.682 -15.094 1.00 91.19 77 ARG A CA 1
ATOM 628 C C . ARG A 1 77 ? 5.271 -6.460 -14.531 1.00 91.19 77 ARG A C 1
ATOM 630 O O . ARG A 1 77 ? 4.165 -5.950 -14.696 1.00 91.19 77 ARG A O 1
ATOM 637 N N . PRO A 1 78 ? 5.428 -7.617 -13.856 1.00 92.75 78 PRO A N 1
ATOM 638 C CA . PRO A 1 78 ? 4.267 -8.340 -13.334 1.00 92.75 78 PRO A CA 1
ATOM 639 C C . PRO A 1 78 ? 3.503 -7.531 -12.275 1.00 92.75 78 PRO A C 1
ATOM 641 O O . PRO A 1 78 ? 2.279 -7.593 -12.222 1.00 92.75 78 PRO A O 1
ATOM 644 N N . CYS A 1 79 ? 4.195 -6.698 -11.488 1.00 91.12 79 CYS A N 1
ATOM 645 C CA . CYS A 1 79 ? 3.557 -5.810 -10.518 1.00 91.12 79 CYS A CA 1
ATOM 646 C C . CYS A 1 79 ? 2.646 -4.784 -11.208 1.00 91.12 79 CYS A C 1
ATOM 648 O O . CYS A 1 79 ? 1.531 -4.554 -10.748 1.00 91.12 79 CYS A O 1
ATOM 650 N N . ARG A 1 80 ? 3.103 -4.194 -12.323 1.00 90.44 80 ARG A N 1
ATOM 651 C CA . ARG A 1 80 ? 2.313 -3.273 -13.158 1.00 90.44 80 ARG A CA 1
ATOM 652 C C . ARG A 1 80 ? 1.120 -3.958 -13.816 1.00 90.44 80 ARG A C 1
ATOM 654 O O . ARG A 1 80 ? 0.031 -3.400 -13.823 1.00 90.44 80 ARG A O 1
ATOM 661 N N . GLU A 1 81 ? 1.316 -5.156 -14.358 1.00 93.00 81 GLU A N 1
ATOM 662 C CA . GLU A 1 81 ? 0.251 -5.906 -15.036 1.00 93.00 81 GLU A CA 1
ATOM 663 C C . GLU A 1 81 ? -0.856 -6.341 -14.064 1.00 93.00 81 GLU A C 1
ATOM 665 O O . GLU A 1 81 ? -2.028 -6.302 -14.425 1.00 93.00 81 GLU A O 1
ATOM 670 N N . PHE A 1 82 ? -0.509 -6.686 -12.819 1.00 93.19 82 PHE A N 1
ATOM 671 C CA . PHE A 1 82 ? -1.480 -7.127 -11.814 1.00 93.19 82 PHE A CA 1
ATOM 672 C C . PHE A 1 82 ? -2.160 -5.981 -11.049 1.00 93.19 82 PHE A C 1
ATOM 674 O O . PHE A 1 82 ? -3.269 -6.130 -10.538 1.00 93.19 82 PHE A O 1
ATOM 681 N N . PHE A 1 83 ? -1.530 -4.810 -10.961 1.00 91.12 83 PHE A N 1
ATOM 682 C CA . PHE A 1 83 ? -2.041 -3.710 -10.145 1.00 91.12 83 PHE A CA 1
ATOM 683 C C . PHE A 1 83 ? -3.456 -3.208 -10.515 1.00 91.12 83 PHE A C 1
ATOM 685 O O . PHE A 1 83 ? -4.217 -2.897 -9.595 1.00 91.12 83 PHE A O 1
ATOM 692 N N . PRO A 1 84 ? -3.883 -3.168 -11.795 1.00 91.44 84 PRO A N 1
ATOM 693 C CA . PRO A 1 84 ? -5.270 -2.858 -12.146 1.00 91.44 84 PRO A CA 1
ATOM 694 C C . PRO A 1 84 ? -6.308 -3.740 -11.433 1.00 91.44 84 PRO A C 1
ATOM 696 O O . PRO A 1 84 ? -7.325 -3.218 -10.971 1.00 91.44 84 PRO A O 1
ATOM 699 N N . GLU A 1 85 ? -6.027 -5.035 -11.261 1.00 92.88 85 GLU A N 1
ATOM 700 C CA . GLU A 1 85 ? -6.906 -5.976 -10.551 1.00 92.88 85 GLU A CA 1
ATOM 701 C C . GLU A 1 85 ? -6.992 -5.647 -9.056 1.00 92.88 85 GLU A C 1
ATOM 703 O O . GLU A 1 85 ? -8.071 -5.655 -8.458 1.00 92.88 85 GLU A O 1
ATOM 708 N N . VAL A 1 86 ? -5.866 -5.255 -8.450 1.00 92.00 86 VAL A N 1
ATOM 709 C CA . VAL A 1 86 ? -5.824 -4.778 -7.059 1.00 92.00 86 VAL A CA 1
ATOM 710 C C . VAL A 1 86 ? -6.700 -3.536 -6.894 1.00 92.00 86 VAL A C 1
ATOM 712 O O . VAL A 1 86 ? -7.525 -3.464 -5.980 1.00 92.00 86 VAL A O 1
ATOM 715 N N . LEU A 1 87 ? -6.591 -2.569 -7.808 1.00 89.25 87 LEU A N 1
ATOM 716 C CA . LEU A 1 87 ? -7.423 -1.364 -7.784 1.00 89.25 87 LEU A CA 1
ATOM 717 C C . LEU A 1 87 ? -8.912 -1.689 -7.961 1.00 89.25 87 LEU A C 1
ATOM 719 O O . LEU A 1 87 ? -9.763 -1.049 -7.334 1.00 89.25 87 LEU A O 1
ATOM 723 N N . GLN A 1 88 ? -9.243 -2.673 -8.798 1.00 90.94 88 GLN A N 1
ATOM 724 C CA . GLN A 1 88 ? -10.614 -3.141 -8.977 1.00 90.94 88 GLN A CA 1
ATOM 725 C C . GLN A 1 88 ? -11.159 -3.797 -7.704 1.00 90.94 88 GLN A C 1
ATOM 727 O O . GLN A 1 88 ? -12.281 -3.488 -7.296 1.00 90.94 88 GLN A O 1
ATOM 732 N N . LEU A 1 89 ? -10.363 -4.622 -7.021 1.00 91.69 89 LEU A N 1
ATOM 733 C CA . LEU A 1 89 ? -10.735 -5.226 -5.742 1.00 91.69 89 LEU A CA 1
ATOM 734 C C . LEU A 1 89 ? -11.092 -4.163 -4.695 1.00 91.69 89 LEU A C 1
ATOM 736 O O . LEU A 1 89 ? -12.140 -4.262 -4.055 1.00 91.69 89 LEU A O 1
ATOM 740 N N . ILE A 1 90 ? -10.285 -3.108 -4.576 1.00 90.69 90 ILE A N 1
ATOM 741 C CA . ILE A 1 90 ? -10.524 -2.011 -3.624 1.00 90.69 90 ILE A CA 1
ATOM 742 C C . ILE A 1 90 ? -11.757 -1.182 -4.008 1.00 90.69 90 ILE A C 1
ATOM 744 O O . ILE A 1 90 ? -12.529 -0.768 -3.142 1.00 90.69 90 ILE A O 1
ATOM 748 N N . LYS A 1 91 ? -12.010 -0.988 -5.309 1.00 88.38 91 LYS A N 1
ATOM 749 C CA . LYS A 1 91 ? -13.253 -0.363 -5.795 1.00 88.38 91 LYS A CA 1
ATOM 750 C C . LYS A 1 91 ? -14.492 -1.175 -5.403 1.00 88.38 91 LYS A C 1
ATOM 752 O O . LYS A 1 91 ? -15.505 -0.584 -5.026 1.00 88.38 91 LYS A O 1
ATOM 757 N N . MET A 1 92 ? -14.415 -2.505 -5.469 1.00 92.00 92 MET A N 1
ATOM 758 C CA . MET A 1 92 ? -15.518 -3.405 -5.110 1.00 92.00 92 MET A CA 1
ATOM 759 C C . MET A 1 92 ? -15.699 -3.556 -3.592 1.00 92.00 92 MET A C 1
ATOM 761 O O . MET A 1 92 ? -16.821 -3.735 -3.119 1.00 92.00 92 MET A O 1
ATOM 765 N N . ARG A 1 93 ? -14.617 -3.469 -2.810 1.00 92.25 93 ARG A N 1
ATOM 766 C CA . ARG A 1 93 ? -14.614 -3.677 -1.356 1.00 92.25 93 ARG A CA 1
ATOM 767 C C . ARG A 1 93 ? -14.334 -2.373 -0.609 1.00 92.25 93 ARG A C 1
ATOM 769 O O . ARG A 1 93 ? -13.211 -2.079 -0.220 1.00 92.25 93 ARG A O 1
ATOM 776 N N . LYS A 1 94 ? -15.393 -1.602 -0.337 1.00 88.81 94 LYS A N 1
ATOM 777 C CA . LYS A 1 94 ? -15.300 -0.302 0.365 1.00 88.81 94 LYS A CA 1
ATOM 778 C C . LYS A 1 94 ? -14.793 -0.385 1.812 1.00 88.81 94 LYS A C 1
ATOM 780 O O . LYS A 1 94 ? -14.478 0.658 2.390 1.00 88.81 94 LYS A O 1
ATOM 785 N N . ASN A 1 95 ? -14.765 -1.574 2.406 1.00 93.44 95 ASN A N 1
ATOM 786 C CA . ASN A 1 95 ? -14.269 -1.827 3.757 1.00 93.44 95 ASN A CA 1
ATOM 787 C C . ASN A 1 95 ? -12.790 -2.255 3.797 1.00 93.44 95 ASN A C 1
ATOM 789 O O . ASN A 1 95 ? -12.302 -2.609 4.864 1.00 93.44 95 ASN A O 1
ATOM 793 N N . VAL A 1 96 ? -12.088 -2.203 2.659 1.00 92.12 96 VAL A N 1
ATOM 794 C CA . VAL A 1 96 ? -10.644 -2.443 2.567 1.00 92.12 96 VAL A CA 1
ATOM 795 C C . VAL A 1 96 ? -9.922 -1.111 2.332 1.00 92.12 96 VAL A C 1
ATOM 797 O O . VAL A 1 96 ? -10.318 -0.343 1.452 1.00 92.12 96 VAL A O 1
ATOM 800 N N . GLU A 1 97 ? -8.867 -0.828 3.097 1.00 89.31 97 GLU A N 1
ATOM 801 C CA . GLU A 1 97 ? -7.896 0.235 2.788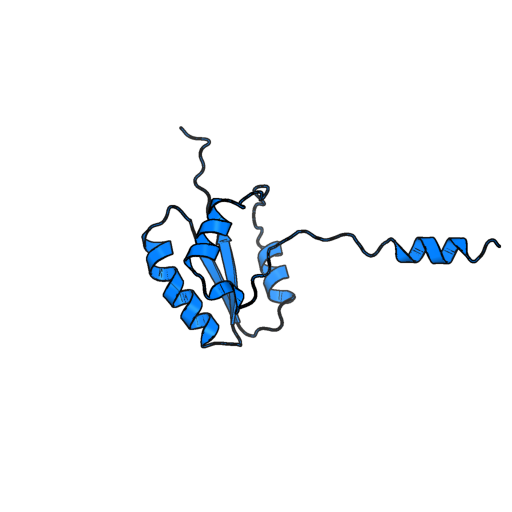 1.00 89.31 97 GLU A CA 1
ATOM 802 C C . GLU A 1 97 ? -6.657 -0.357 2.108 1.00 89.31 97 GLU A C 1
ATOM 804 O O . GLU A 1 97 ? -6.159 -1.396 2.535 1.00 89.31 97 GLU A O 1
ATOM 809 N N . LEU A 1 98 ? -6.162 0.289 1.049 1.00 88.62 98 LEU A N 1
ATOM 810 C CA . LEU A 1 98 ? -4.952 -0.121 0.331 1.00 88.62 98 LEU A CA 1
ATOM 811 C C . LEU A 1 98 ? -3.771 0.759 0.741 1.00 88.62 98 LEU A C 1
ATOM 813 O O . LEU A 1 98 ? -3.837 1.979 0.594 1.00 88.62 98 LEU A O 1
ATOM 817 N N . TYR A 1 99 ? -2.677 0.126 1.152 1.00 86.94 99 TYR A N 1
ATOM 818 C CA . TYR A 1 99 ? -1.374 0.750 1.360 1.00 86.94 99 TYR A CA 1
ATOM 819 C C . TYR A 1 99 ? -0.398 0.211 0.318 1.00 86.94 99 TYR A C 1
ATOM 821 O O . TYR A 1 99 ? -0.253 -1.002 0.173 1.00 86.94 99 TYR A O 1
ATOM 829 N N . ILE A 1 100 ? 0.265 1.104 -0.414 1.00 86.56 100 ILE A N 1
ATOM 830 C CA . ILE A 1 100 ? 1.230 0.736 -1.453 1.00 86.56 100 ILE A CA 1
ATOM 831 C C . ILE A 1 100 ? 2.629 0.998 -0.908 1.00 86.56 100 ILE A C 1
ATOM 833 O O . ILE A 1 100 ? 2.959 2.136 -0.581 1.00 86.56 100 ILE A O 1
ATOM 837 N N . ILE A 1 101 ? 3.442 -0.051 -0.815 1.00 85.56 101 ILE A N 1
ATOM 838 C CA . ILE A 1 101 ? 4.847 0.051 -0.422 1.00 85.56 101 ILE A CA 1
ATOM 839 C C . ILE A 1 101 ? 5.678 0.107 -1.698 1.00 85.56 101 ILE A C 1
ATOM 841 O O . ILE A 1 101 ? 5.741 -0.878 -2.435 1.00 85.56 101 ILE A O 1
ATOM 845 N N . LEU A 1 102 ? 6.296 1.257 -1.962 1.00 83.06 102 LEU A N 1
ATOM 84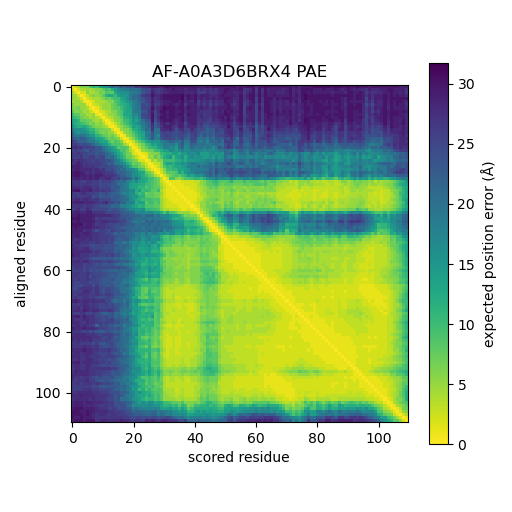6 C CA . LEU A 1 102 ? 7.173 1.425 -3.115 1.00 83.06 102 LEU A CA 1
ATOM 847 C C . LEU A 1 102 ? 8.520 0.753 -2.856 1.00 83.06 102 LEU A C 1
ATOM 849 O O . LEU A 1 102 ? 9.192 1.042 -1.870 1.00 83.06 102 LEU A O 1
ATOM 853 N N . ILE A 1 103 ? 8.903 -0.150 -3.754 1.00 83.06 103 ILE A N 1
ATOM 854 C CA . ILE A 1 103 ? 10.212 -0.796 -3.757 1.00 83.06 103 ILE A CA 1
ATOM 855 C C . ILE A 1 103 ? 11.057 -0.128 -4.837 1.00 83.06 103 ILE A C 1
ATOM 857 O O . ILE A 1 103 ? 10.858 -0.335 -6.040 1.00 83.06 103 ILE A O 1
ATOM 861 N N . GLU A 1 104 ? 12.027 0.663 -4.398 1.00 74.94 104 GLU A N 1
ATOM 862 C CA . GLU A 1 104 ? 13.048 1.222 -5.273 1.00 74.94 104 GLU A CA 1
ATOM 863 C C . GLU A 1 104 ? 14.150 0.195 -5.540 1.00 74.94 104 GLU A C 1
ATOM 865 O O . GLU A 1 104 ? 14.431 -0.694 -4.732 1.00 74.94 104 GLU A O 1
ATOM 870 N N . LYS A 1 105 ? 14.772 0.295 -6.715 1.00 69.81 105 LYS A N 1
ATOM 871 C CA . LYS A 1 105 ? 15.968 -0.487 -7.013 1.00 69.81 105 LYS A CA 1
ATOM 872 C C . LYS A 1 105 ? 17.144 0.174 -6.302 1.00 69.81 105 LYS A C 1
ATOM 874 O O . LYS A 1 105 ? 17.421 1.343 -6.549 1.00 69.81 105 LYS A O 1
ATOM 879 N N . ASP A 1 106 ? 17.834 -0.578 -5.450 1.00 65.19 106 ASP A N 1
ATOM 880 C CA . ASP A 1 106 ? 19.080 -0.119 -4.843 1.00 65.19 106 ASP A CA 1
ATOM 881 C C . ASP A 1 106 ? 20.131 0.102 -5.944 1.00 65.19 106 ASP A C 1
ATOM 883 O O . ASP A 1 106 ? 20.689 -0.847 -6.501 1.00 65.19 106 ASP A O 1
ATOM 887 N N . ASN A 1 107 ? 20.356 1.369 -6.295 1.00 61.25 107 ASN A N 1
ATOM 888 C CA . ASN A 1 107 ? 21.331 1.783 -7.304 1.00 61.25 107 ASN A CA 1
ATOM 889 C C . ASN A 1 107 ? 22.749 1.939 -6.717 1.00 61.25 107 ASN A C 1
ATOM 891 O O . ASN A 1 107 ? 23.661 2.319 -7.444 1.00 61.25 107 ASN A O 1
ATOM 895 N N . SER A 1 108 ? 22.964 1.650 -5.425 1.00 58.09 108 SER A N 1
ATOM 896 C CA . SER A 1 108 ? 24.269 1.813 -4.760 1.00 58.09 108 SER A CA 1
ATOM 897 C C . SER A 1 108 ? 25.269 0.678 -5.022 1.00 58.09 108 SER A C 1
ATOM 899 O O . SER A 1 108 ? 26.410 0.746 -4.569 1.00 58.09 108 SER A O 1
ATOM 901 N N . LYS A 1 109 ? 24.864 -0.365 -5.758 1.00 47.09 109 LYS A N 1
ATOM 902 C CA . LYS A 1 109 ? 25.680 -1.558 -6.047 1.00 47.09 109 LYS A CA 1
ATOM 903 C C . LYS A 1 109 ? 25.981 -1.751 -7.538 1.00 47.09 109 LYS A C 1
ATOM 905 O O . LYS A 1 109 ? 25.940 -2.887 -8.014 1.00 47.09 109 LYS A O 1
ATOM 910 N N . GLN A 1 110 ? 26.231 -0.665 -8.271 1.00 39.97 110 GLN A N 1
ATOM 911 C CA . GLN A 1 110 ? 26.688 -0.740 -9.663 1.00 39.97 110 GLN A CA 1
ATOM 912 C C . GLN A 1 110 ? 28.206 -0.628 -9.778 1.00 39.97 110 GLN A C 1
ATOM 914 O O . GLN A 1 110 ? 28.784 0.244 -9.094 1.00 39.97 110 GLN A O 1
#

Solvent-accessible surface area (backbone atoms only — not comparable to full-atom values): 7236 Å² total; per-residue (Å²): 132,76,72,64,60,61,57,60,62,68,69,68,76,78,83,81,80,82,78,80,70,84,79,77,52,78,80,63,59,75,39,60,68,54,54,52,48,46,62,70,74,61,60,84,59,76,89,71,82,84,46,73,65,56,53,50,51,57,58,71,72,48,93,49,88,38,76,46,80,41,81,40,32,92,86,37,62,70,48,59,71,48,42,63,58,55,54,49,50,46,70,74,35,83,49,44,44,82,44,77,45,79,53,77,80,82,74,88,82,119

Mean predicted aligned error: 13.23 Å